Protei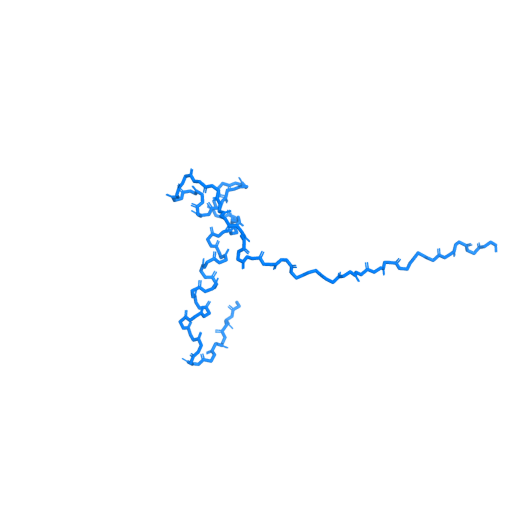n AF-A0A2K1KUX6-F1 (afdb_monomer)

Organism: Physcomitrium patens (NCBI:txid3218)

Secondary structure (DSSP, 8-state):
------TTSHHHHHHHHHHHHHHSB-TTS-TT-BHHHHHHSSPPP-TT-------PPP-PPP---

Foldseek 3Di:
DDPPDPPVCVPVVVVVVVLVQQLDDDPVDPPPDGVVCVVVVDHDDCPVPDDPDDDDDDDDDDDDD

Sequence (65 aa):
MRLSLPSHIGGEVVICISYLQNRRPTKAIPPHTTLFELWNKRKPNLFLIQVFGSQAFAKIPDATQ

Radius of gyration: 18.87 Å; Cα contacts (8 Å, |Δi|>4): 30; chains: 1; bounding box: 52×50×30 Å

pLDDT: mean 78.6, std 13.15, range [30.97, 91.12]

Solvent-accessible surface area (backbone atoms only — not comparable to full-atom values): 4527 Å² total; per-residue (Å²): 137,83,82,87,65,61,87,89,52,48,68,64,50,53,51,51,52,51,56,52,56,32,65,36,69,48,93,91,48,63,85,95,39,27,58,43,29,74,75,66,77,41,84,75,84,56,86,89,61,77,83,91,73,79,94,76,82,83,85,77,78,77,80,84,125

Structure (mmCIF, N/CA/C/O backbone):
data_AF-A0A2K1KUX6-F1
#
_entry.id   AF-A0A2K1KUX6-F1
#
loop_
_atom_site.group_PDB
_atom_site.id
_atom_site.type_symbol
_atom_site.label_atom_id
_atom_site.label_alt_id
_atom_site.label_comp_id
_atom_site.label_asym_id
_atom_site.label_entity_id
_atom_site.label_seq_id
_atom_site.pdbx_PDB_ins_code
_atom_site.Cartn_x
_atom_site.Cartn_y
_atom_site.Cartn_z
_atom_site.occupancy
_atom_site.B_iso_or_equiv
_atom_site.auth_seq_id
_atom_site.auth_comp_id
_atom_site.auth_asym_id
_atom_site.auth_atom_id
_atom_site.pdbx_PDB_model_num
ATOM 1 N N . MET A 1 1 ? 10.940 -10.876 2.338 1.00 35.03 1 MET A N 1
ATOM 2 C CA . MET A 1 1 ? 10.514 -11.044 0.931 1.00 35.03 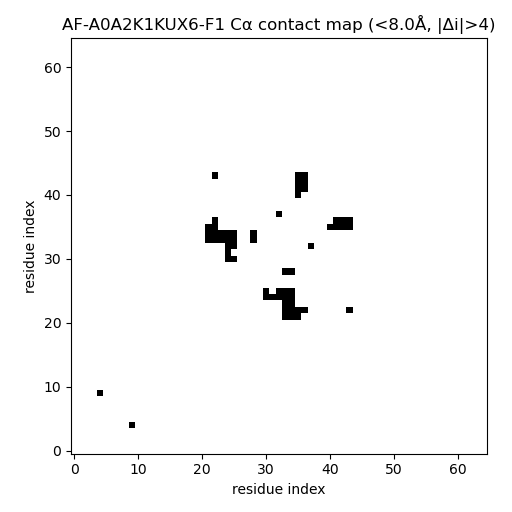1 MET A CA 1
ATOM 3 C C . MET A 1 1 ? 11.458 -10.216 0.068 1.00 35.03 1 MET A C 1
ATOM 5 O O . MET A 1 1 ? 11.378 -8.997 0.107 1.00 35.03 1 MET A O 1
ATOM 9 N N . ARG A 1 2 ? 12.445 -10.846 -0.580 1.00 30.97 2 ARG A N 1
ATOM 10 C CA . ARG A 1 2 ? 13.450 -10.157 -1.407 1.00 30.97 2 ARG A CA 1
ATOM 11 C C . ARG A 1 2 ? 12.929 -10.167 -2.842 1.00 30.97 2 ARG A C 1
ATOM 13 O O . ARG A 1 2 ? 12.887 -11.231 -3.446 1.00 30.97 2 ARG A O 1
ATOM 20 N N . LEU A 1 3 ? 12.468 -9.022 -3.349 1.00 50.81 3 LEU A N 1
ATOM 21 C CA . LEU A 1 3 ? 12.163 -8.888 -4.774 1.00 50.81 3 LEU A CA 1
ATOM 22 C C . LEU A 1 3 ? 13.495 -8.891 -5.532 1.00 50.81 3 LEU A C 1
ATOM 24 O O . LEU A 1 3 ? 14.197 -7.885 -5.577 1.00 50.81 3 LEU A O 1
ATOM 28 N N . SER A 1 4 ? 13.871 -10.043 -6.078 1.00 51.94 4 SER A N 1
ATOM 29 C CA . SER A 1 4 ? 14.895 -10.149 -7.115 1.00 51.94 4 SER A CA 1
ATOM 30 C C . SER A 1 4 ? 14.324 -9.538 -8.391 1.00 51.94 4 SER A C 1
ATOM 3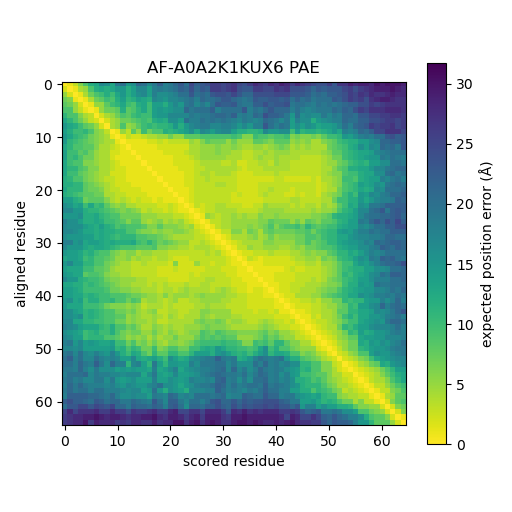2 O O . SER A 1 4 ? 13.591 -10.196 -9.129 1.00 51.94 4 SER A O 1
ATOM 34 N N . LEU A 1 5 ? 14.576 -8.248 -8.585 1.00 59.12 5 LEU A N 1
ATOM 35 C CA . LEU A 1 5 ? 14.012 -7.489 -9.686 1.00 59.12 5 LEU A CA 1
ATOM 36 C C . LEU A 1 5 ? 14.995 -7.440 -10.869 1.00 59.12 5 LEU A C 1
ATOM 38 O O . LEU A 1 5 ? 16.185 -7.219 -10.631 1.00 59.12 5 LEU A O 1
ATOM 42 N N . PRO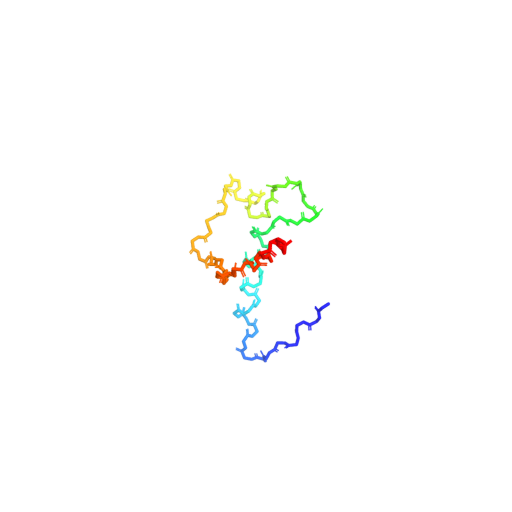 A 1 6 ? 14.547 -7.630 -12.125 1.00 58.69 6 PRO A N 1
ATOM 43 C CA . PRO A 1 6 ? 15.419 -7.509 -13.290 1.00 58.69 6 PRO A CA 1
ATOM 44 C C . PRO A 1 6 ? 16.056 -6.114 -13.349 1.00 58.69 6 PRO A C 1
ATOM 46 O O . PRO A 1 6 ? 15.377 -5.109 -13.136 1.00 58.69 6 PRO A O 1
ATOM 49 N N . SER A 1 7 ? 17.353 -6.045 -13.662 1.00 63.69 7 SER A N 1
ATOM 50 C CA . SER A 1 7 ? 18.170 -4.817 -13.624 1.00 63.69 7 SER A CA 1
ATOM 51 C C . SER A 1 7 ? 17.629 -3.657 -14.468 1.00 63.69 7 SER A C 1
ATOM 53 O O . SER A 1 7 ? 17.916 -2.503 -14.168 1.00 63.69 7 SER A O 1
ATOM 55 N N . HIS A 1 8 ? 16.819 -3.945 -15.488 1.00 67.56 8 HIS A N 1
ATOM 56 C CA . HIS A 1 8 ? 16.258 -2.958 -16.412 1.00 67.56 8 HIS A CA 1
ATOM 57 C C . HIS A 1 8 ? 14.897 -2.379 -15.982 1.00 67.56 8 HIS A C 1
ATOM 59 O O . HIS A 1 8 ? 14.494 -1.358 -16.521 1.00 67.56 8 HIS A O 1
ATOM 65 N N . ILE A 1 9 ? 14.202 -2.980 -15.007 1.00 63.22 9 ILE A N 1
ATOM 66 C CA . ILE A 1 9 ? 12.862 -2.537 -14.545 1.00 63.22 9 ILE A CA 1
ATOM 67 C C . ILE A 1 9 ? 12.931 -1.932 -13.125 1.00 63.22 9 ILE A C 1
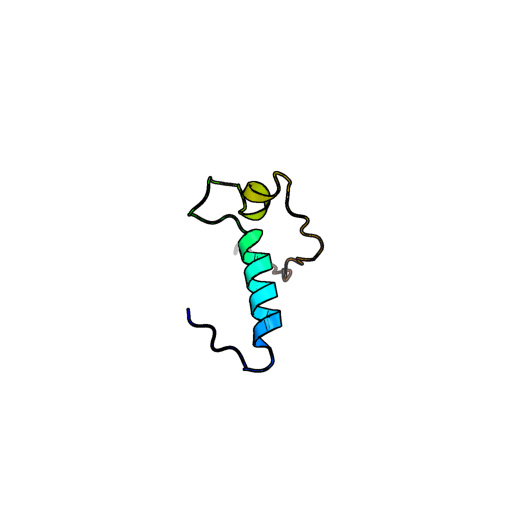ATOM 69 O O . I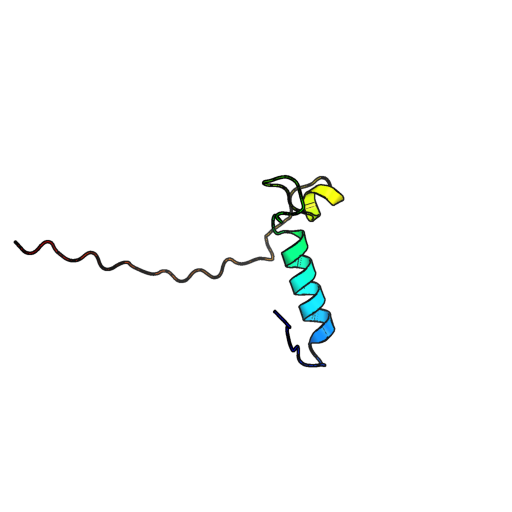LE A 1 9 ? 11.921 -1.592 -12.510 1.00 63.22 9 ILE A O 1
ATOM 73 N N . GLY A 1 10 ? 14.148 -1.796 -12.585 1.00 67.25 10 GLY A N 1
ATOM 74 C CA . GLY A 1 10 ? 14.445 -1.339 -11.225 1.00 67.25 10 GLY A CA 1
ATOM 75 C C . GLY A 1 10 ? 13.691 -0.085 -10.803 1.00 67.25 10 GLY A C 1
ATOM 76 O O . GLY A 1 10 ? 12.951 -0.100 -9.821 1.00 67.25 10 GLY A O 1
ATOM 77 N N . GLY A 1 11 ? 13.883 1.000 -11.553 1.00 80.81 11 GLY A N 1
ATOM 78 C CA . GLY A 1 11 ? 13.335 2.309 -11.202 1.00 80.81 11 GLY A CA 1
ATOM 79 C C . GLY A 1 11 ? 11.808 2.329 -11.200 1.00 80.81 11 GLY A C 1
ATOM 80 O O . GLY A 1 11 ? 11.197 2.743 -10.218 1.00 80.81 11 GLY A O 1
ATOM 81 N N . GLU A 1 12 ? 11.185 1.829 -12.266 1.00 79.75 12 GLU A N 1
ATOM 82 C CA . GLU A 1 12 ? 9.730 1.884 -12.447 1.00 79.75 12 GLU A CA 1
ATOM 83 C C . GLU A 1 12 ? 8.984 1.048 -11.407 1.00 79.75 12 GLU A C 1
ATOM 85 O O . GLU A 1 12 ? 7.995 1.501 -10.823 1.00 79.75 12 GLU A O 1
ATOM 90 N N . VAL A 1 13 ? 9.486 -0.149 -11.097 1.00 84.31 13 VAL A N 1
ATOM 91 C CA . VAL A 1 13 ? 8.877 -0.982 -10.057 1.00 84.31 13 VAL A CA 1
ATOM 92 C C . VAL A 1 13 ? 9.073 -0.371 -8.678 1.00 84.31 13 VAL A C 1
ATOM 94 O O . VAL A 1 13 ? 8.138 -0.394 -7.882 1.00 84.31 13 VAL A O 1
ATOM 97 N N . VAL A 1 14 ? 10.243 0.197 -8.370 1.00 85.62 14 VAL A N 1
ATOM 98 C CA . VAL A 1 14 ? 10.458 0.871 -7.079 1.00 85.62 14 VAL A CA 1
ATOM 99 C C . VAL A 1 14 ? 9.495 2.048 -6.923 1.00 85.62 14 VAL A C 1
ATOM 101 O O . VAL A 1 14 ? 8.905 2.207 -5.850 1.00 85.62 14 VAL A O 1
ATOM 104 N N . ILE A 1 15 ? 9.265 2.820 -7.989 1.00 86.12 15 ILE A N 1
ATOM 105 C CA . ILE A 1 15 ? 8.275 3.905 -8.003 1.00 86.12 15 ILE A CA 1
ATOM 106 C C . ILE A 1 15 ? 6.868 3.345 -7.769 1.00 86.12 15 ILE A C 1
ATOM 108 O O . ILE A 1 15 ? 6.152 3.848 -6.902 1.00 86.12 15 ILE A O 1
ATOM 112 N N . CYS A 1 16 ? 6.484 2.279 -8.475 1.00 86.31 16 CYS A N 1
ATOM 113 C CA . CYS A 1 16 ? 5.169 1.652 -8.337 1.00 86.31 16 CYS A CA 1
ATOM 114 C C . CYS A 1 16 ? 4.937 1.094 -6.920 1.00 86.31 16 CYS A C 1
ATOM 116 O O . CYS A 1 16 ? 3.923 1.391 -6.284 1.00 86.31 16 CYS A O 1
ATOM 118 N N . ILE A 1 17 ? 5.907 0.359 -6.370 1.00 86.94 17 ILE A N 1
ATOM 119 C CA . ILE A 1 17 ? 5.851 -0.174 -5.002 1.00 86.94 17 ILE A CA 1
ATOM 120 C C . ILE A 1 17 ? 5.740 0.968 -3.994 1.00 86.94 17 ILE A C 1
ATOM 122 O O . ILE A 1 17 ? 4.878 0.918 -3.117 1.00 86.94 17 ILE A O 1
ATOM 126 N N . SER A 1 18 ? 6.565 2.007 -4.129 1.00 86.88 18 SER A N 1
ATOM 127 C CA . SER A 1 18 ? 6.533 3.162 -3.226 1.00 86.88 18 SER A CA 1
ATOM 128 C C . SER A 1 18 ? 5.190 3.888 -3.304 1.00 86.88 18 SER A C 1
ATOM 130 O O . SER A 1 18 ? 4.611 4.250 -2.279 1.00 86.88 18 SER A O 1
ATOM 132 N N . TYR A 1 19 ? 4.642 4.049 -4.510 1.00 88.69 19 TYR A N 1
ATOM 133 C CA . TYR A 1 19 ? 3.327 4.646 -4.728 1.00 88.69 19 TYR A CA 1
ATOM 134 C C . TYR A 1 19 ? 2.217 3.858 -4.018 1.00 88.69 19 TYR A C 1
ATOM 136 O O . TYR A 1 19 ? 1.390 4.453 -3.319 1.00 88.69 19 TYR A O 1
ATOM 144 N N . LEU A 1 20 ? 2.222 2.528 -4.144 1.00 88.38 20 LEU A N 1
ATOM 145 C CA . LEU A 1 20 ? 1.254 1.650 -3.484 1.00 88.38 20 LEU A CA 1
ATOM 146 C C . LEU A 1 20 ? 1.419 1.655 -1.960 1.00 88.38 20 LEU A C 1
ATOM 148 O O . LEU A 1 20 ? 0.430 1.770 -1.236 1.00 88.38 20 LEU A O 1
ATOM 152 N N . GLN A 1 21 ? 2.654 1.571 -1.458 1.00 87.44 21 GLN A N 1
ATOM 153 C CA . GLN A 1 21 ? 2.930 1.579 -0.019 1.00 87.44 21 GLN A CA 1
ATOM 154 C C . GLN A 1 21 ? 2.481 2.880 0.647 1.00 87.44 21 GLN A C 1
ATOM 156 O O . GLN A 1 21 ? 1.879 2.834 1.718 1.00 87.44 21 GLN A O 1
ATOM 161 N N . ASN A 1 22 ? 2.682 4.025 -0.009 1.00 90.06 22 ASN A N 1
ATOM 162 C CA . ASN A 1 22 ? 2.264 5.321 0.525 1.00 90.06 22 ASN A CA 1
ATOM 163 C C . ASN A 1 22 ? 0.739 5.471 0.643 1.00 90.06 22 ASN A C 1
ATOM 165 O O . ASN A 1 22 ? 0.255 6.260 1.455 1.00 90.06 22 ASN A O 1
ATOM 169 N N . ARG A 1 23 ? -0.026 4.719 -0.153 1.00 89.81 23 ARG A N 1
ATOM 170 C CA . ARG A 1 23 ? -1.498 4.772 -0.202 1.00 89.81 23 ARG A CA 1
ATOM 171 C C . ARG A 1 23 ? -2.164 3.613 0.526 1.00 89.81 23 ARG A C 1
ATOM 173 O O . ARG A 1 23 ? -3.388 3.560 0.601 1.00 89.81 23 ARG A O 1
ATOM 180 N N . ARG A 1 24 ? -1.372 2.692 1.069 1.00 86.19 24 ARG A N 1
ATOM 181 C CA . ARG A 1 24 ? -1.846 1.584 1.887 1.00 86.19 24 ARG A CA 1
ATOM 182 C C . ARG A 1 24 ? -1.786 1.986 3.366 1.00 86.19 24 ARG A C 1
ATOM 184 O O . ARG A 1 24 ? -0.777 2.543 3.797 1.00 86.19 24 ARG A O 1
ATOM 191 N N . PRO A 1 25 ? -2.812 1.674 4.173 1.00 84.94 25 PRO A N 1
ATOM 192 C CA . PRO A 1 25 ? -2.701 1.793 5.620 1.00 84.94 25 PRO A CA 1
ATOM 193 C C . PRO A 1 25 ? -1.666 0.786 6.136 1.00 84.94 25 PRO A C 1
ATOM 195 O O . PRO A 1 25 ? -1.723 -0.410 5.825 1.00 84.94 25 PRO A O 1
ATOM 198 N N . THR A 1 26 ? -0.694 1.265 6.906 1.00 83.31 26 THR A N 1
ATOM 199 C CA . THR A 1 26 ? 0.372 0.437 7.482 1.00 83.31 26 THR A CA 1
ATOM 200 C C . THR A 1 26 ? 0.221 0.358 8.997 1.00 83.31 26 THR A C 1
ATOM 202 O O . THR A 1 26 ? -0.299 1.265 9.633 1.00 83.31 26 THR A O 1
ATOM 205 N N . LYS A 1 27 ? 0.688 -0.743 9.601 1.00 81.75 27 LYS A N 1
ATOM 206 C CA . LYS A 1 27 ? 0.611 -0.949 11.061 1.00 81.75 27 LYS A CA 1
ATOM 207 C C . LYS A 1 27 ? 1.432 0.066 11.873 1.00 81.75 27 LYS A C 1
ATOM 209 O O . LYS A 1 27 ? 1.265 0.138 13.080 1.00 81.75 27 LYS A O 1
ATOM 214 N N . ALA A 1 28 ? 2.342 0.791 11.222 1.00 82.44 28 ALA A N 1
ATOM 215 C CA . ALA A 1 28 ? 3.242 1.752 11.854 1.00 82.44 28 ALA A CA 1
ATOM 216 C C . ALA A 1 28 ? 2.614 3.143 12.060 1.00 82.44 28 ALA A C 1
ATOM 218 O O . ALA A 1 28 ? 3.197 3.973 12.749 1.00 82.44 28 ALA A O 1
ATOM 219 N N . ILE A 1 29 ? 1.456 3.412 11.451 1.00 85.38 29 ILE A N 1
ATOM 220 C CA . ILE A 1 29 ? 0.749 4.697 11.518 1.00 85.38 29 ILE A CA 1
ATOM 221 C C . ILE A 1 29 ? -0.646 4.503 12.123 1.00 85.38 29 ILE A C 1
ATOM 223 O O . ILE A 1 29 ? -1.096 3.358 12.243 1.00 85.38 29 ILE A O 1
ATOM 227 N N . PRO A 1 30 ? -1.338 5.593 12.519 1.00 83.69 30 PRO A N 1
ATOM 228 C CA . PRO A 1 30 ? -2.670 5.502 13.094 1.00 83.69 30 PRO A CA 1
ATOM 229 C C . PRO A 1 30 ? -3.610 4.655 12.229 1.00 83.69 30 PRO A C 1
ATOM 231 O O . PRO A 1 30 ? -3.547 4.721 10.993 1.00 83.69 30 PRO A O 1
ATOM 234 N N . PRO A 1 31 ? -4.494 3.864 12.861 1.00 81.38 31 PRO A N 1
ATOM 235 C CA . PRO A 1 31 ? -5.409 3.001 12.137 1.00 81.38 31 PRO A CA 1
ATOM 236 C C . PRO A 1 31 ? -6.254 3.827 11.158 1.00 81.38 31 PRO A C 1
ATO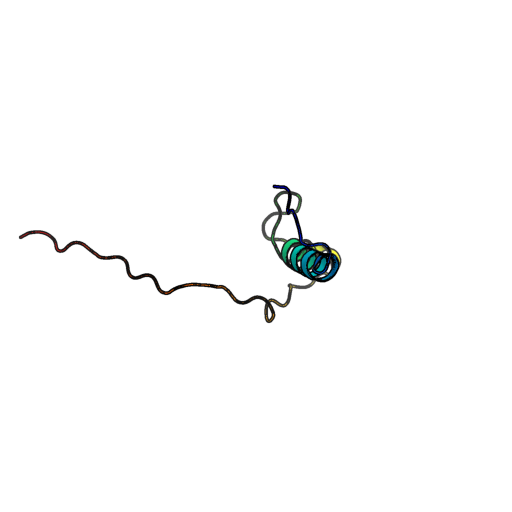M 238 O O . PRO A 1 31 ? -6.612 4.973 11.426 1.00 81.38 31 PRO A O 1
ATOM 241 N N . HIS A 1 32 ? -6.545 3.241 9.996 1.00 81.75 32 HIS A N 1
ATOM 242 C CA . HIS A 1 32 ? -7.340 3.856 8.921 1.00 81.75 32 HIS A CA 1
ATOM 243 C C . HIS A 1 32 ? -6.751 5.124 8.279 1.00 81.75 32 HIS A C 1
ATOM 245 O O . HIS A 1 32 ? -7.452 5.800 7.526 1.00 81.75 32 HIS A O 1
ATOM 251 N N . THR A 1 33 ? -5.473 5.425 8.520 1.00 84.31 33 THR A N 1
ATOM 252 C CA . THR A 1 33 ? -4.760 6.534 7.872 1.00 84.31 33 THR A CA 1
ATOM 253 C C . THR A 1 33 ? -3.650 5.982 6.986 1.00 84.31 33 THR A C 1
ATOM 255 O O . THR A 1 33 ? -3.028 4.971 7.312 1.00 84.31 33 THR A O 1
ATOM 258 N N . THR A 1 34 ? -3.409 6.615 5.843 1.00 87.88 34 THR A N 1
ATOM 259 C CA . THR A 1 34 ? -2.299 6.284 4.936 1.00 87.88 34 THR A CA 1
ATOM 260 C C . THR A 1 34 ? -1.142 7.273 5.103 1.00 87.88 34 THR A C 1
ATOM 262 O O . THR A 1 34 ? -1.342 8.410 5.531 1.00 87.88 34 THR A O 1
ATOM 265 N N . LEU A 1 35 ? 0.083 6.875 4.735 1.00 88.56 35 LEU A N 1
ATOM 266 C CA . LEU A 1 35 ? 1.241 7.785 4.756 1.00 88.56 35 LEU A CA 1
ATOM 267 C C . LEU A 1 35 ? 0.997 9.023 3.880 1.00 88.56 35 LEU A C 1
ATOM 269 O O . LEU A 1 35 ? 1.362 10.139 4.248 1.00 88.56 35 LEU A O 1
ATOM 273 N N . PHE A 1 36 ? 0.323 8.835 2.743 1.00 89.00 36 PHE A N 1
ATOM 274 C CA . PHE A 1 36 ? -0.060 9.918 1.847 1.00 89.00 36 PHE A CA 1
ATOM 275 C C . PHE A 1 36 ? -0.963 10.950 2.532 1.00 89.00 36 PHE A C 1
ATOM 277 O O . PHE A 1 36 ? -0.735 12.150 2.371 1.00 89.00 36 PHE A O 1
ATOM 284 N N . GLU A 1 37 ? -1.955 10.503 3.303 1.00 90.25 37 GLU A N 1
ATOM 285 C CA . GLU A 1 37 ? -2.846 11.395 4.055 1.00 90.25 37 GLU A CA 1
ATOM 286 C C . GLU A 1 37 ? -2.119 12.136 5.159 1.00 90.25 37 GLU A C 1
ATOM 288 O O . GLU A 1 37 ? -2.358 13.326 5.344 1.00 90.25 37 GLU A O 1
ATOM 293 N N . LEU A 1 38 ? -1.209 11.455 5.855 1.00 88.94 38 LEU A N 1
ATOM 294 C CA . LEU A 1 38 ? -0.422 12.064 6.918 1.00 88.94 38 LEU A CA 1
ATOM 295 C C . LEU A 1 38 ? 0.445 13.211 6.379 1.00 88.94 38 LEU A C 1
ATOM 297 O O . LEU A 1 38 ? 0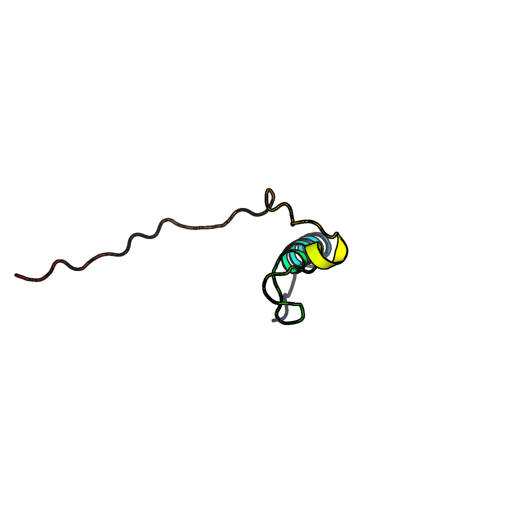.517 14.276 6.988 1.00 88.94 38 LEU A O 1
ATOM 301 N N . TRP A 1 39 ? 1.058 13.011 5.211 1.00 88.94 39 TRP A N 1
ATOM 302 C CA . TRP A 1 39 ? 1.947 13.998 4.600 1.00 88.94 39 TRP A CA 1
ATOM 303 C C . TRP A 1 39 ? 1.200 15.130 3.889 1.00 88.94 39 TRP A C 1
ATOM 305 O O . TRP A 1 39 ? 1.570 16.296 3.993 1.00 88.94 39 TRP A O 1
ATOM 315 N N . ASN A 1 40 ? 0.142 14.799 3.146 1.00 88.50 40 ASN A N 1
ATOM 316 C CA . ASN A 1 40 ? -0.540 15.750 2.263 1.00 88.50 40 ASN A CA 1
ATOM 317 C C . ASN A 1 40 ? -1.834 16.313 2.863 1.00 88.50 40 ASN A C 1
ATOM 319 O O . ASN A 1 40 ? -2.490 17.124 2.212 1.00 88.50 40 ASN A O 1
ATOM 323 N N . LYS A 1 41 ? -2.238 15.852 4.057 1.00 90.00 41 LYS A N 1
ATOM 324 C CA . LYS A 1 41 ? -3.490 16.218 4.747 1.00 90.00 41 LYS A CA 1
ATOM 325 C C . LYS A 1 41 ? -4.746 16.077 3.869 1.00 90.00 41 LYS A C 1
ATOM 327 O O . LYS A 1 41 ? -5.744 16.755 4.088 1.00 90.00 41 LYS A O 1
ATOM 332 N N . ARG A 1 42 ? -4.699 15.198 2.861 1.00 91.12 42 ARG A N 1
ATOM 333 C CA . ARG A 1 42 ? -5.788 14.926 1.910 1.00 91.12 42 ARG A CA 1
ATOM 334 C C . ARG A 1 42 ? -5.855 13.445 1.561 1.00 91.12 42 ARG A C 1
ATOM 336 O O . ARG A 1 42 ? -4.830 12.763 1.557 1.00 91.12 42 ARG A O 1
ATOM 343 N N . LYS A 1 43 ? -7.047 12.976 1.188 1.00 88.12 43 LYS A N 1
ATOM 344 C CA . LYS A 1 43 ? -7.287 11.592 0.755 1.00 88.12 43 LYS A CA 1
ATOM 345 C C . LYS A 1 43 ? -6.495 11.259 -0.525 1.00 88.12 43 LYS A C 1
ATOM 347 O O . LYS A 1 43 ? -6.362 12.117 -1.405 1.00 88.12 43 LYS A O 1
ATOM 352 N N . PRO A 1 44 ? -5.968 10.029 -0.660 1.00 87.62 44 PRO A N 1
ATOM 353 C CA . PRO A 1 44 ? -5.266 9.599 -1.859 1.00 87.62 44 PRO A CA 1
ATOM 354 C C . PRO A 1 44 ? -6.253 9.398 -3.014 1.00 87.62 44 PRO A C 1
ATOM 356 O O . PRO A 1 44 ? -7.254 8.708 -2.868 1.00 87.62 44 PRO A O 1
ATOM 359 N N . ASN A 1 45 ? -5.949 9.948 -4.191 1.00 86.44 45 ASN A N 1
ATOM 360 C CA . ASN A 1 45 ? -6.685 9.630 -5.418 1.00 86.44 45 ASN A CA 1
ATOM 361 C C . ASN A 1 45 ? -6.300 8.222 -5.918 1.00 86.44 45 ASN A C 1
ATOM 363 O O . ASN A 1 45 ? -5.139 8.008 -6.266 1.00 86.44 45 ASN A O 1
ATOM 367 N N . LEU A 1 46 ? -7.248 7.283 -5.948 1.00 85.38 46 LEU A N 1
ATOM 368 C CA . LEU A 1 46 ? -7.022 5.880 -6.325 1.00 85.38 46 LEU A CA 1
ATOM 369 C C . LEU A 1 46 ? -7.357 5.566 -7.795 1.00 85.38 46 LEU A C 1
ATOM 371 O O . LEU A 1 46 ? -7.390 4.399 -8.157 1.00 85.38 46 LEU A O 1
ATOM 375 N N . PHE A 1 47 ? -7.567 6.569 -8.654 1.00 85.06 47 PHE A N 1
ATOM 376 C CA . PHE A 1 47 ? -7.957 6.373 -10.061 1.00 85.06 47 PHE A CA 1
ATOM 377 C C . PHE A 1 47 ? -6.959 5.524 -10.869 1.00 85.06 47 PHE A C 1
ATOM 379 O O . PHE A 1 47 ? -7.346 4.829 -11.799 1.00 85.06 47 PHE A O 1
ATOM 386 N N . LEU A 1 48 ? -5.677 5.551 -10.491 1.00 80.75 48 LEU A N 1
ATOM 387 C CA . LEU A 1 48 ? -4.615 4.759 -11.123 1.00 80.75 48 LEU A CA 1
ATOM 388 C C . LEU A 1 48 ? -4.505 3.324 -10.575 1.00 80.75 48 LEU A C 1
ATOM 390 O O . LEU A 1 48 ? -3.696 2.546 -11.071 1.00 80.75 48 LEU A O 1
ATOM 394 N N . ILE A 1 49 ? -5.266 2.970 -9.534 1.00 83.31 49 ILE A N 1
ATOM 395 C CA . ILE A 1 49 ? -5.241 1.641 -8.917 1.00 83.31 49 ILE A CA 1
ATOM 396 C C . ILE A 1 49 ? -6.525 0.920 -9.309 1.00 83.31 49 ILE A C 1
ATOM 398 O O . ILE A 1 49 ? -7.607 1.233 -8.818 1.00 83.31 49 ILE A O 1
ATOM 402 N N . GLN A 1 50 ? -6.393 -0.083 -10.169 1.00 78.25 50 GLN A N 1
ATOM 403 C CA . GLN A 1 50 ? -7.498 -0.963 -10.513 1.00 78.25 50 GLN A CA 1
ATOM 404 C C . GLN A 1 50 ? -7.504 -2.171 -9.574 1.00 78.25 50 GLN A C 1
ATOM 406 O O . GLN A 1 50 ? -6.482 -2.829 -9.372 1.00 78.25 50 GLN A O 1
ATOM 411 N N . VAL A 1 51 ? -8.664 -2.468 -8.987 1.00 75.44 51 VAL A N 1
ATOM 412 C CA . VAL A 1 51 ? -8.852 -3.714 -8.241 1.00 75.44 51 VAL A CA 1
ATOM 413 C C . VAL A 1 51 ? -8.939 -4.845 -9.257 1.00 75.44 51 VAL A C 1
ATOM 415 O O . VAL A 1 51 ? -9.904 -4.939 -10.012 1.00 75.44 51 VAL A O 1
ATOM 418 N N . PHE A 1 52 ? -7.930 -5.710 -9.277 1.00 67.88 52 PHE A N 1
ATOM 419 C CA . PHE A 1 52 ? -8.014 -6.975 -9.995 1.00 67.88 52 PHE A CA 1
ATOM 420 C C . PHE A 1 52 ? -8.906 -7.924 -9.190 1.00 67.88 52 PHE A C 1
ATOM 422 O O . PHE A 1 52 ? -8.461 -8.547 -8.228 1.00 67.88 52 PHE A O 1
ATOM 429 N N . GLY A 1 53 ? -10.185 -7.989 -9.551 1.00 69.38 53 GLY A N 1
ATOM 430 C CA . GLY A 1 53 ? -11.137 -8.970 -9.039 1.00 69.38 53 GLY A CA 1
ATOM 431 C C . GLY A 1 53 ? -11.622 -9.852 -10.183 1.00 69.38 53 GLY A C 1
ATOM 432 O O . GLY A 1 53 ? -12.061 -9.337 -11.206 1.00 69.38 53 GLY A O 1
ATOM 433 N N . SER A 1 54 ? -11.537 -11.172 -10.022 1.00 71.38 54 SER A N 1
ATOM 434 C CA . SER A 1 54 ? -12.248 -12.113 -10.893 1.00 71.38 54 SER A CA 1
ATOM 435 C C . SER A 1 54 ? -13.623 -12.380 -10.286 1.00 71.38 54 SER A C 1
ATOM 437 O O . SER A 1 54 ? -13.720 -12.597 -9.075 1.00 71.38 54 SER A O 1
ATOM 439 N N . GLN A 1 55 ? -14.685 -12.355 -11.094 1.00 76.69 55 GLN A N 1
ATOM 440 C CA . GLN A 1 55 ? -15.997 -12.817 -10.643 1.00 76.69 55 GLN A CA 1
ATOM 441 C C . GLN A 1 55 ? -15.921 -14.329 -10.404 1.00 76.69 55 GLN A C 1
ATOM 443 O O . GLN A 1 55 ? -15.878 -15.116 -11.346 1.00 76.69 55 GLN A O 1
ATOM 448 N N . ALA A 1 56 ? -15.879 -14.733 -9.137 1.00 79.44 56 ALA A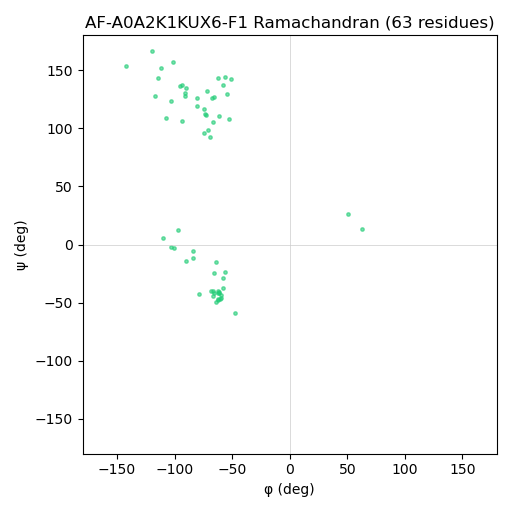 N 1
ATOM 449 C CA . ALA A 1 56 ? -15.930 -16.131 -8.733 1.00 79.44 56 ALA A CA 1
ATOM 450 C C . ALA A 1 56 ? -17.332 -16.448 -8.204 1.00 79.44 56 ALA A C 1
ATOM 452 O O . ALA A 1 56 ? -17.809 -15.804 -7.269 1.00 79.44 56 ALA A O 1
ATOM 453 N N . PHE A 1 57 ? -17.988 -17.444 -8.796 1.00 85.06 57 PHE A N 1
ATOM 454 C CA . PHE A 1 57 ? -19.267 -17.955 -8.313 1.00 85.06 57 PHE A CA 1
ATOM 455 C C . PHE A 1 57 ? -19.012 -19.106 -7.338 1.00 85.06 57 PHE A C 1
ATOM 457 O O . PHE A 1 57 ? -18.286 -20.049 -7.657 1.00 85.06 57 PHE A O 1
ATOM 464 N N . ALA A 1 58 ? -19.604 -19.037 -6.146 1.00 85.81 58 ALA A N 1
ATOM 465 C CA . ALA A 1 58 ? -19.599 -20.152 -5.208 1.00 85.81 58 ALA A CA 1
ATOM 466 C C . ALA A 1 58 ? -20.692 -21.154 -5.609 1.00 85.81 58 ALA A C 1
ATOM 468 O O . ALA A 1 58 ? -21.855 -20.779 -5.756 1.00 85.81 58 ALA A O 1
ATOM 469 N N . LYS A 1 59 ? -20.330 -22.430 -5.783 1.00 85.12 59 LYS A N 1
ATOM 470 C CA . LYS A 1 59 ? -21.307 -23.505 -5.993 1.00 85.12 59 LYS A CA 1
ATOM 471 C C . LYS A 1 59 ? -22.003 -23.801 -4.663 1.00 85.12 59 LYS A C 1
ATOM 473 O O . LYS A 1 59 ? -21.362 -24.303 -3.743 1.00 85.12 59 LYS A O 1
ATOM 478 N N . ILE A 1 60 ? -23.295 -23.497 -4.570 1.00 86.06 60 ILE A N 1
ATOM 479 C CA . ILE A 1 60 ? -24.142 -23.917 -3.448 1.00 86.06 60 ILE A CA 1
ATOM 480 C C . ILE A 1 60 ? -24.540 -25.374 -3.728 1.00 86.06 60 ILE A C 1
ATOM 482 O O . ILE A 1 60 ? -25.101 -25.624 -4.794 1.00 86.06 60 ILE A O 1
ATOM 486 N N . PRO A 1 61 ? -24.199 -26.351 -2.866 1.00 83.75 61 PRO A N 1
ATOM 487 C CA . PRO A 1 61 ? -24.672 -27.715 -3.052 1.00 83.75 61 PRO A CA 1
ATOM 488 C C . PRO A 1 61 ? -26.186 -27.746 -2.836 1.00 83.75 61 PRO A C 1
ATOM 490 O O . PRO A 1 61 ? -26.668 -27.278 -1.803 1.00 83.75 61 PRO A O 1
ATOM 493 N N . ASP A 1 62 ? -26.925 -28.277 -3.808 1.00 78.12 62 ASP A N 1
ATOM 494 C CA . ASP A 1 62 ? -28.343 -28.575 -3.643 1.00 78.12 62 ASP A CA 1
ATOM 495 C C . ASP A 1 62 ? -28.519 -29.470 -2.413 1.00 78.12 62 ASP A C 1
ATOM 497 O O . ASP A 1 62 ? -27.808 -30.465 -2.241 1.00 78.12 62 ASP A O 1
ATOM 501 N N . ALA A 1 63 ? -29.431 -29.080 -1.521 1.00 69.69 63 ALA A N 1
ATOM 502 C CA . ALA A 1 63 ? -29.813 -29.919 -0.402 1.00 69.69 63 ALA A CA 1
ATOM 503 C C . ALA A 1 63 ? -30.418 -31.199 -0.982 1.00 69.69 63 ALA A C 1
ATOM 505 O O . ALA A 1 63 ? -31.482 -31.158 -1.597 1.00 69.69 63 ALA A O 1
ATOM 506 N N . THR A 1 64 ? -29.708 -32.316 -0.828 1.00 60.59 64 THR A N 1
ATOM 507 C CA . THR A 1 64 ? -30.222 -33.651 -1.124 1.00 60.59 64 THR A CA 1
ATOM 508 C C . THR A 1 64 ? -31.545 -33.825 -0.377 1.00 60.59 64 THR A C 1
ATOM 510 O O . THR A 1 64 ? -31.551 -33.876 0.853 1.00 60.59 64 THR A O 1
ATOM 513 N N . GLN A 1 65 ? -32.645 -33.825 -1.134 1.00 52.03 65 GLN A N 1
ATOM 514 C CA . GLN A 1 65 ? -33.982 -34.218 -0.687 1.00 52.03 65 GLN A CA 1
ATOM 515 C C . GLN A 1 65 ? -34.038 -35.715 -0.390 1.00 52.03 65 GLN A C 1
ATOM 517 O O . GLN A 1 65 ? -33.357 -36.481 -1.110 1.00 52.03 65 GLN A O 1
#

Mean predicted aligned error: 10.99 Å